Protein AF-A0ABD0QDQ8-F1 (afdb_monomer_lite)

InterPro domains:
  IPR050818 Potassium channel, voltage-dependent, EAG/ELK/ERG-like, animal-type [PTHR10217] (1-64)

Secondary structure (DSSP, 8-state):
-HHHHHHHHHHHHHHHHHHHHHHHHHHHHHHHHHHHTT--HHHHHHHHHHHHHHHHHHTT--S--

Organism: Cirrhinus mrigala (NCBI:txid683832)

Sequence (65 aa):
MHAAVFGNVTAIIQRMYSRRSLYHTRTKDLKDFIRVHRLPKALAQRMLECFQTTWSVNNGIDVSE

Radius of gyration: 16.68 Å; chains: 1; bounding box: 32×16×50 Å

pLDDT: mean 80.46, std 12.34, range [38.38, 95.62]

Structure (mmCIF, N/CA/C/O backbone):
data_AF-A0ABD0QDQ8-F1
#
_entry.id   AF-A0ABD0QDQ8-F1
#
loop_
_atom_site.group_PDB
_atom_site.id
_atom_site.type_symbol
_atom_site.label_atom_id
_atom_site.label_alt_id
_atom_site.label_comp_id
_atom_site.label_asym_id
_atom_site.label_entity_id
_atom_site.label_seq_id
_atom_site.pdbx_PDB_ins_code
_atom_site.Cartn_x
_atom_site.Cartn_y
_atom_site.Cartn_z
_atom_site.occupancy
_atom_site.B_iso_or_equiv
_atom_site.auth_seq_id
_atom_site.auth_comp_id
_atom_site.auth_asym_id
_atom_site.auth_atom_id
_atom_site.pdbx_PDB_model_num
ATOM 1 N N . MET A 1 1 ? 18.336 -1.622 -34.321 1.00 64.44 1 MET A N 1
ATOM 2 C CA . MET A 1 1 ? 18.699 -0.595 -33.313 1.00 64.44 1 MET A CA 1
ATOM 3 C C . MET A 1 1 ? 17.497 0.093 -32.662 1.00 64.44 1 MET A C 1
ATOM 5 O O . MET A 1 1 ? 17.542 0.259 -31.454 1.00 64.44 1 MET A O 1
ATOM 9 N N . HIS A 1 2 ? 16.415 0.439 -33.377 1.00 68.00 2 HIS A N 1
ATOM 10 C CA . HIS A 1 2 ? 15.258 1.129 -32.767 1.00 68.00 2 HIS A CA 1
ATOM 11 C C . HIS A 1 2 ? 14.554 0.343 -31.643 1.00 68.00 2 HIS A C 1
ATOM 13 O O . HIS A 1 2 ? 14.290 0.908 -30.587 1.00 68.00 2 HIS A O 1
ATOM 19 N N . ALA A 1 3 ? 14.319 -0.963 -31.814 1.00 77.62 3 ALA A N 1
ATOM 20 C CA . ALA A 1 3 ? 13.624 -1.782 -30.810 1.00 77.62 3 ALA A CA 1
ATOM 21 C C . ALA A 1 3 ? 14.343 -1.845 -29.446 1.00 77.62 3 ALA A C 1
ATOM 23 O O . ALA A 1 3 ? 13.692 -1.844 -28.407 1.00 77.62 3 ALA A O 1
ATOM 24 N N . ALA A 1 4 ? 15.681 -1.841 -29.439 1.00 76.25 4 ALA A N 1
ATOM 25 C CA . ALA A 1 4 ? 16.469 -1.886 -28.206 1.00 76.25 4 ALA A CA 1
ATOM 26 C C . ALA A 1 4 ? 16.382 -0.570 -27.412 1.00 76.25 4 ALA A C 1
ATOM 28 O O . ALA A 1 4 ? 16.269 -0.587 -26.190 1.00 76.25 4 ALA A O 1
ATOM 29 N N . VAL A 1 5 ? 16.370 0.575 -28.105 1.00 80.19 5 VAL A N 1
ATOM 30 C CA . VAL A 1 5 ? 16.209 1.896 -27.475 1.00 80.19 5 VAL A CA 1
ATOM 31 C C . VAL A 1 5 ? 14.810 2.037 -26.876 1.00 80.19 5 VAL A C 1
ATOM 33 O O . VAL A 1 5 ? 14.682 2.428 -25.718 1.00 80.19 5 VAL A O 1
ATOM 36 N N . PHE A 1 6 ? 13.769 1.646 -27.621 1.00 88.19 6 PHE A N 1
ATOM 37 C CA . PHE A 1 6 ? 12.399 1.617 -27.103 1.00 88.19 6 PHE A CA 1
ATOM 38 C C . PHE A 1 6 ? 12.268 0.684 -25.893 1.00 88.19 6 PHE A C 1
ATOM 40 O O . PHE A 1 6 ? 11.721 1.099 -24.876 1.00 88.19 6 PHE A O 1
ATOM 47 N N . GLY A 1 7 ? 12.838 -0.524 -25.956 1.00 88.12 7 GLY A N 1
ATOM 48 C CA . GLY A 1 7 ? 12.841 -1.468 -24.835 1.00 88.12 7 GLY A CA 1
ATOM 49 C C . GLY A 1 7 ? 13.488 -0.895 -23.572 1.00 88.12 7 GLY A C 1
ATOM 50 O O . GLY A 1 7 ? 12.922 -1.008 -22.485 1.00 88.12 7 GLY A O 1
ATOM 51 N N . ASN A 1 8 ? 14.619 -0.200 -23.712 1.00 87.62 8 ASN A N 1
ATOM 52 C CA . ASN A 1 8 ? 15.301 0.444 -22.589 1.00 87.62 8 ASN A CA 1
ATOM 53 C C . ASN A 1 8 ? 14.464 1.575 -21.975 1.00 87.62 8 ASN A C 1
ATOM 55 O O . ASN A 1 8 ? 14.340 1.653 -20.753 1.00 87.62 8 ASN A O 1
ATOM 59 N N . VAL A 1 9 ? 13.844 2.420 -22.803 1.00 88.12 9 VAL A N 1
ATOM 60 C CA . VAL A 1 9 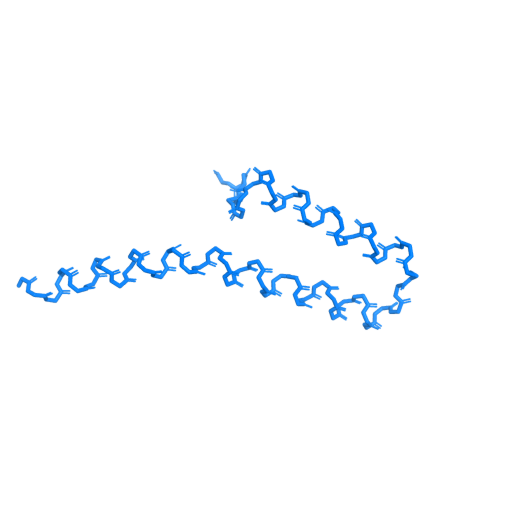? 12.969 3.506 -22.332 1.00 88.12 9 VAL A CA 1
ATOM 61 C C . VAL A 1 9 ? 11.742 2.941 -21.616 1.00 88.12 9 VAL A C 1
ATOM 63 O O . VAL A 1 9 ? 11.429 3.371 -20.506 1.00 88.12 9 VAL A O 1
ATOM 66 N N . THR A 1 10 ? 11.083 1.932 -22.188 1.00 87.62 10 THR A N 1
ATOM 67 C CA . THR A 1 10 ? 9.944 1.256 -21.555 1.00 87.62 10 THR A CA 1
ATOM 68 C C . THR A 1 10 ? 10.339 0.628 -20.220 1.00 87.62 10 THR A C 1
ATOM 70 O O . THR A 1 10 ? 9.616 0.797 -19.240 1.00 87.62 10 THR A O 1
ATOM 73 N N . ALA A 1 11 ? 11.496 -0.033 -20.136 1.00 82.69 11 ALA A N 1
ATOM 74 C CA . ALA A 1 11 ? 11.982 -0.637 -18.896 1.00 8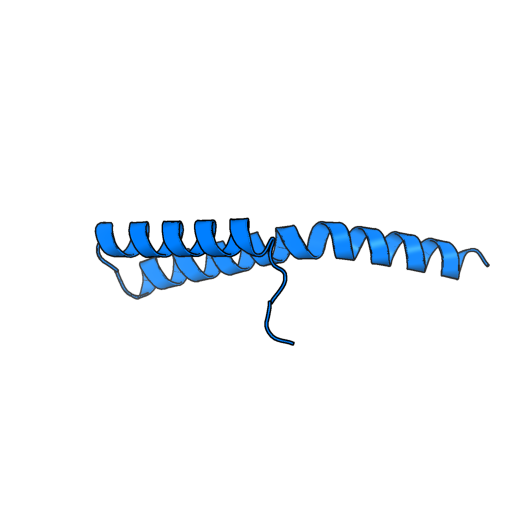2.69 11 ALA A CA 1
ATOM 75 C C . ALA A 1 11 ? 12.274 0.409 -17.805 1.00 82.69 11 ALA A C 1
ATOM 77 O O . ALA A 1 11 ? 11.934 0.194 -16.640 1.00 82.69 11 ALA A O 1
ATOM 78 N N . ILE A 1 12 ? 12.856 1.558 -18.164 1.00 83.44 12 ILE A N 1
ATOM 79 C CA . ILE A 1 12 ? 13.092 2.667 -17.227 1.00 83.44 12 ILE A CA 1
ATOM 80 C C . ILE A 1 12 ? 11.761 3.231 -16.729 1.00 83.44 12 ILE A C 1
ATOM 82 O O . ILE A 1 12 ? 11.564 3.351 -15.522 1.00 83.44 12 ILE A O 1
ATOM 86 N N . ILE A 1 13 ? 10.822 3.509 -17.635 1.00 83.19 13 ILE A N 1
ATOM 87 C CA . ILE A 1 13 ? 9.494 4.027 -17.289 1.00 83.19 13 ILE A CA 1
ATOM 88 C C . ILE A 1 13 ? 8.752 3.045 -16.376 1.00 83.19 13 ILE A C 1
ATOM 90 O O . ILE A 1 13 ? 8.214 3.444 -15.343 1.00 83.19 13 ILE A O 1
ATOM 94 N N . GLN A 1 14 ? 8.765 1.749 -16.690 1.00 77.56 14 GLN A N 1
ATOM 95 C CA . GLN A 1 14 ? 8.149 0.744 -15.827 1.00 77.56 14 GLN A CA 1
ATOM 96 C C . GLN A 1 14 ? 8.803 0.686 -14.445 1.00 77.56 14 GLN A C 1
ATOM 98 O O . GLN A 1 14 ? 8.080 0.586 -13.459 1.00 77.56 14 GLN A O 1
ATOM 103 N N . ARG A 1 15 ? 10.130 0.833 -14.332 1.00 73.00 15 ARG A N 1
ATOM 104 C CA . ARG A 1 15 ? 10.818 0.947 -13.031 1.00 73.00 15 ARG A CA 1
ATOM 105 C C . ARG A 1 15 ? 10.476 2.236 -12.278 1.00 73.00 15 ARG A C 1
ATOM 107 O O . ARG A 1 15 ? 10.425 2.219 -11.051 1.00 73.00 15 ARG A O 1
ATOM 114 N N . MET A 1 16 ? 10.224 3.342 -12.981 1.00 73.38 16 MET A N 1
ATOM 115 C CA . MET A 1 16 ? 9.763 4.592 -12.366 1.00 73.38 16 MET A CA 1
ATOM 116 C C . MET A 1 16 ? 8.354 4.438 -11.771 1.00 73.38 16 MET A C 1
ATOM 118 O O . MET A 1 16 ? 8.102 4.910 -10.662 1.00 73.38 16 MET A O 1
ATOM 122 N N . TYR A 1 17 ? 7.444 3.749 -12.469 1.00 74.00 17 TYR A N 1
ATOM 123 C CA . TYR A 1 17 ? 6.064 3.550 -12.007 1.00 74.00 17 TYR A CA 1
ATOM 124 C C . TYR A 1 17 ? 5.870 2.340 -11.084 1.00 74.00 17 TYR A C 1
ATOM 126 O O . TYR A 1 17 ? 4.941 2.358 -10.274 1.00 74.00 17 TYR A O 1
ATOM 134 N N . SER A 1 18 ? 6.725 1.315 -11.150 1.00 71.19 18 SER A N 1
ATOM 135 C CA . SER A 1 18 ? 6.585 0.084 -10.357 1.00 71.19 18 SER A CA 1
ATOM 136 C C . SER A 1 18 ? 6.568 0.372 -8.859 1.00 71.19 18 SER A C 1
ATOM 138 O O . SER A 1 18 ? 5.731 -0.166 -8.141 1.00 71.19 18 SER A O 1
ATOM 140 N N . ARG A 1 19 ? 7.413 1.303 -8.402 1.00 69.44 19 ARG A N 1
ATOM 141 C CA . ARG A 1 19 ? 7.497 1.717 -6.994 1.00 69.44 19 ARG A CA 1
ATOM 142 C C . ARG A 1 19 ? 6.187 2.330 -6.504 1.00 69.44 19 ARG A C 1
ATOM 144 O O . ARG A 1 19 ? 5.645 1.924 -5.480 1.00 69.44 19 ARG A O 1
ATOM 151 N N . ARG A 1 20 ? 5.632 3.278 -7.264 1.00 71.94 20 ARG A N 1
ATOM 152 C CA . ARG A 1 20 ? 4.369 3.944 -6.908 1.00 71.94 20 ARG A CA 1
ATOM 153 C C . ARG A 1 20 ? 3.173 2.998 -7.003 1.00 71.94 20 ARG A C 1
ATOM 155 O O . ARG A 1 20 ? 2.273 3.071 -6.171 1.00 71.94 20 ARG A O 1
ATOM 162 N N . SER A 1 21 ? 3.176 2.117 -8.001 1.00 79.31 21 SER A N 1
ATOM 163 C CA . SER A 1 21 ? 2.152 1.088 -8.175 1.00 79.31 21 SER A CA 1
ATOM 164 C C . SER A 1 21 ? 2.145 0.115 -6.993 1.00 79.31 21 SER A C 1
ATOM 166 O O . SER A 1 21 ? 1.102 -0.100 -6.381 1.00 79.31 21 SER A O 1
ATOM 168 N N . LEU A 1 22 ? 3.321 -0.375 -6.583 1.00 80.94 22 LEU A N 1
ATOM 169 C CA . LEU A 1 22 ? 3.472 -1.274 -5.440 1.00 80.94 22 LEU A CA 1
ATOM 170 C C . LEU A 1 22 ? 2.969 -0.640 -4.137 1.00 80.94 22 L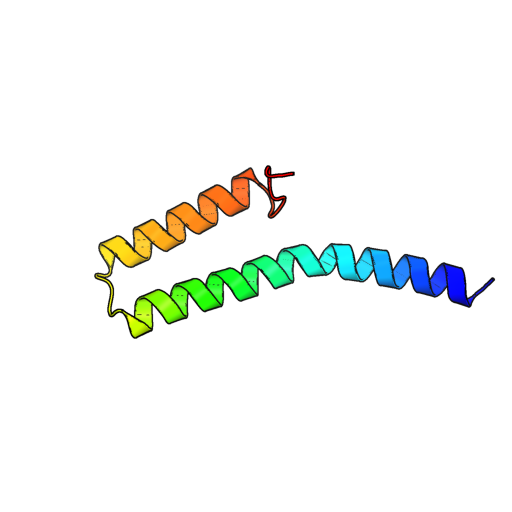EU A C 1
ATOM 172 O O . LEU A 1 22 ? 2.220 -1.284 -3.403 1.00 80.94 22 LEU A O 1
ATOM 176 N N . TYR A 1 23 ? 3.308 0.631 -3.882 1.00 81.62 23 TYR A N 1
ATOM 177 C CA . TYR A 1 23 ? 2.775 1.374 -2.735 1.00 81.62 23 TYR A CA 1
ATOM 178 C C . TYR A 1 23 ? 1.247 1.370 -2.721 1.00 81.62 23 TYR A C 1
ATOM 180 O O . TYR A 1 23 ? 0.620 1.104 -1.694 1.00 81.62 23 TYR A O 1
ATOM 188 N N . HIS A 1 24 ? 0.644 1.682 -3.870 1.00 84.19 24 HIS A N 1
ATOM 189 C CA . HIS A 1 24 ? -0.798 1.819 -3.986 1.00 84.19 24 HIS A CA 1
ATOM 190 C C . HIS A 1 24 ? -1.509 0.481 -3.773 1.00 84.19 24 HIS A C 1
ATOM 192 O O . HIS A 1 24 ? -2.468 0.424 -3.002 1.00 84.19 24 HIS A O 1
ATOM 198 N N . THR A 1 25 ? -1.000 -0.593 -4.380 1.00 87.44 25 THR A N 1
ATOM 199 C CA . THR A 1 25 ? -1.520 -1.953 -4.198 1.00 87.44 25 THR A CA 1
ATOM 200 C C . THR A 1 25 ? -1.436 -2.380 -2.736 1.00 87.44 25 THR A C 1
ATOM 202 O O . THR A 1 25 ? -2.455 -2.706 -2.139 1.00 87.44 25 THR A O 1
ATOM 205 N N . ARG A 1 26 ? -0.265 -2.263 -2.098 1.00 85.25 26 ARG A N 1
ATOM 206 C CA . ARG A 1 26 ? -0.086 -2.646 -0.687 1.00 85.25 26 ARG A CA 1
ATOM 207 C C . ARG A 1 26 ? -0.938 -1.811 0.273 1.00 85.25 26 ARG A C 1
ATOM 209 O O . ARG A 1 26 ? -1.503 -2.346 1.222 1.00 85.25 26 ARG A O 1
ATOM 216 N N . THR A 1 27 ? -1.083 -0.510 0.011 1.00 87.50 27 THR A N 1
ATOM 217 C CA . THR A 1 27 ? -1.969 0.364 0.800 1.00 87.50 27 THR A CA 1
ATOM 218 C C . THR A 1 27 ? -3.431 -0.058 0.660 1.00 87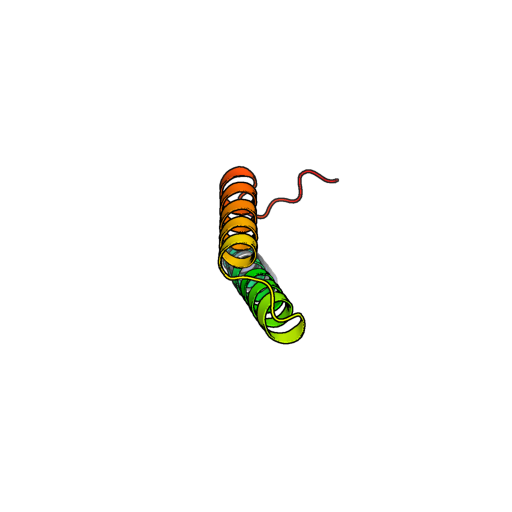.50 27 THR A C 1
ATOM 220 O O . THR A 1 27 ? -4.189 0.001 1.631 1.00 87.50 27 THR A O 1
ATOM 223 N N . LYS A 1 28 ? -3.850 -0.457 -0.546 1.00 90.44 28 LYS A N 1
ATOM 224 C CA . LYS A 1 28 ? -5.200 -0.962 -0.798 1.00 90.44 28 LYS A CA 1
ATOM 225 C C . LYS A 1 28 ? -5.436 -2.270 -0.045 1.00 90.44 28 LYS A C 1
ATOM 227 O O . LYS A 1 28 ? -6.404 -2.338 0.707 1.00 90.44 28 LYS A O 1
ATOM 232 N N . ASP A 1 29 ? -4.518 -3.226 -0.155 1.00 90.31 29 ASP A N 1
ATOM 233 C CA . ASP A 1 29 ? -4.596 -4.512 0.545 1.00 90.31 29 ASP A CA 1
ATOM 234 C C . ASP A 1 29 ? -4.698 -4.318 2.065 1.00 90.31 29 ASP A C 1
ATOM 236 O O . ASP A 1 29 ? -5.531 -4.942 2.721 1.00 90.31 29 ASP A O 1
ATOM 240 N N . LEU A 1 30 ? -3.920 -3.389 2.633 1.00 90.12 30 LEU A N 1
ATOM 241 C CA . LEU A 1 30 ? -3.973 -3.060 4.060 1.00 90.12 30 LEU A CA 1
ATOM 242 C C . LEU A 1 30 ? -5.341 -2.500 4.477 1.00 90.12 30 LEU A C 1
ATOM 244 O O . LEU A 1 30 ? -5.888 -2.877 5.515 1.00 90.12 30 LEU A O 1
ATOM 248 N N . LYS A 1 31 ? -5.913 -1.598 3.674 1.00 90.44 31 LYS A N 1
ATOM 249 C CA . LYS A 1 31 ? -7.245 -1.035 3.935 1.00 90.44 31 LYS A CA 1
ATOM 250 C C . LYS A 1 31 ? -8.337 -2.094 3.834 1.00 90.44 31 LYS A C 1
ATOM 252 O O . LYS A 1 31 ? -9.261 -2.089 4.648 1.00 90.44 31 LYS A O 1
ATOM 257 N N . ASP A 1 32 ? -8.234 -2.989 2.860 1.00 93.44 32 ASP A N 1
ATOM 258 C CA . ASP A 1 32 ? -9.182 -4.084 2.693 1.00 93.44 32 ASP A CA 1
ATOM 259 C C . ASP A 1 32 ? -9.060 -5.093 3.847 1.00 93.44 32 ASP A C 1
ATOM 261 O O . ASP A 1 32 ? -10.081 -5.486 4.407 1.00 93.44 32 ASP A O 1
ATOM 265 N N . PHE A 1 33 ? -7.845 -5.393 4.318 1.00 92.12 33 PHE A N 1
ATOM 266 C CA . PHE A 1 33 ? -7.608 -6.194 5.524 1.00 92.12 33 PHE A CA 1
ATOM 267 C C . PHE A 1 33 ? -8.263 -5.574 6.768 1.00 92.12 33 PHE A C 1
ATOM 269 O O . PHE A 1 33 ? -9.022 -6.241 7.472 1.00 92.12 33 PHE A O 1
ATOM 276 N N . ILE A 1 34 ? -8.050 -4.275 7.008 1.00 92.12 34 ILE A N 1
ATOM 277 C CA . ILE A 1 34 ? -8.689 -3.536 8.111 1.00 92.12 34 ILE A CA 1
ATOM 278 C C . ILE A 1 34 ? -10.217 -3.662 8.042 1.00 92.12 34 ILE A C 1
ATOM 280 O O . ILE A 1 34 ? -10.867 -3.866 9.071 1.00 92.12 34 ILE A O 1
ATOM 284 N N . ARG A 1 35 ? -10.793 -3.550 6.837 1.00 92.06 35 ARG A N 1
ATOM 285 C CA . ARG A 1 35 ? -12.241 -3.638 6.615 1.00 92.06 35 ARG A CA 1
ATOM 286 C C . ARG A 1 35 ? -12.772 -5.046 6.884 1.00 92.06 35 ARG A C 1
ATOM 288 O O . ARG A 1 35 ? -13.768 -5.176 7.592 1.00 92.06 35 ARG A O 1
ATOM 295 N N . VAL A 1 36 ? -12.124 -6.076 6.339 1.00 95.62 36 VAL A N 1
ATOM 296 C CA . VAL A 1 36 ? -12.539 -7.484 6.476 1.00 95.62 36 VAL A CA 1
ATOM 297 C C . VAL A 1 36 ? -12.469 -7.934 7.933 1.00 95.62 36 VAL A C 1
ATOM 299 O O . VAL A 1 36 ? -13.415 -8.533 8.436 1.00 95.62 36 VAL A O 1
ATOM 302 N N . HIS A 1 37 ? -11.397 -7.575 8.639 1.00 93.69 37 HIS A N 1
ATOM 303 C CA . HIS A 1 37 ? -11.190 -7.962 10.036 1.00 93.69 37 HIS A CA 1
ATOM 304 C C . HIS A 1 37 ? -11.837 -7.010 11.051 1.00 93.69 37 HIS A C 1
ATOM 306 O O . HIS A 1 37 ? -11.715 -7.237 12.253 1.00 93.69 37 HIS A O 1
ATOM 312 N N . ARG A 1 38 ? -12.530 -5.956 10.590 1.00 91.12 38 ARG A N 1
ATOM 313 C CA . ARG A 1 38 ? -13.184 -4.934 11.431 1.00 91.12 38 ARG A CA 1
ATOM 314 C C . ARG A 1 38 ? -12.275 -4.425 12.553 1.00 91.12 38 ARG A C 1
ATOM 316 O O . ARG A 1 38 ? -12.675 -4.362 13.716 1.00 91.12 38 ARG A O 1
ATOM 323 N N . LEU A 1 39 ? -11.038 -4.073 12.204 1.00 91.69 39 LEU A N 1
ATOM 324 C CA . LEU A 1 39 ? -10.060 -3.651 13.203 1.00 91.69 39 LEU A CA 1
ATOM 325 C C . LEU A 1 39 ? -10.496 -2.341 13.884 1.00 91.69 39 LEU A C 1
ATOM 327 O O . LEU A 1 39 ? -11.006 -1.436 13.213 1.00 91.69 39 LEU A O 1
ATOM 331 N N . PRO A 1 40 ? -10.259 -2.191 15.201 1.00 92.00 40 PRO A N 1
ATOM 332 C CA . PRO A 1 40 ? -10.512 -0.943 15.906 1.00 92.00 40 PRO A CA 1
ATOM 333 C C . PRO A 1 40 ? -9.764 0.222 15.254 1.00 92.00 40 PRO A C 1
ATOM 335 O O . PRO A 1 40 ? -8.601 0.084 14.870 1.00 92.00 40 PRO A O 1
ATOM 338 N N . LYS A 1 41 ? -10.403 1.395 15.182 1.00 87.62 41 LYS A N 1
ATOM 339 C CA . LYS A 1 41 ? -9.866 2.582 14.489 1.00 87.62 41 LYS A CA 1
ATOM 340 C C . LYS A 1 41 ? -8.446 2.953 14.937 1.00 87.62 41 LYS A C 1
ATOM 342 O O . LYS A 1 41 ? -7.624 3.308 14.101 1.00 87.62 41 LYS A O 1
ATOM 347 N N . ALA A 1 42 ? -8.147 2.821 16.229 1.00 90.81 42 ALA A N 1
ATOM 348 C CA . ALA A 1 42 ? -6.815 3.086 16.771 1.00 90.81 42 ALA A CA 1
ATOM 349 C C . ALA A 1 42 ? -5.747 2.123 16.221 1.00 90.81 42 ALA A C 1
ATOM 351 O O . ALA A 1 42 ? -4.645 2.549 15.888 1.00 90.81 42 ALA A O 1
ATOM 352 N N . LEU A 1 43 ? -6.074 0.834 16.079 1.00 89.94 43 LEU A N 1
ATOM 353 C CA . LEU A 1 43 ? -5.153 -0.162 15.530 1.00 89.94 43 LEU A CA 1
ATOM 354 C C . LEU A 1 43 ? -4.973 0.028 14.021 1.00 89.94 43 LEU A C 1
ATOM 356 O O . LEU A 1 43 ? -3.847 0.025 13.535 1.00 89.94 43 LEU A O 1
ATOM 360 N N . ALA A 1 44 ? -6.068 0.269 13.298 1.00 89.88 44 ALA A N 1
ATOM 361 C CA . ALA A 1 44 ? -6.040 0.574 11.871 1.00 89.88 44 ALA A CA 1
ATOM 362 C C . ALA A 1 44 ? -5.146 1.787 11.558 1.00 89.88 44 ALA A C 1
ATOM 364 O O . ALA A 1 44 ? -4.331 1.740 10.637 1.00 89.88 44 ALA A O 1
ATOM 365 N N . GLN A 1 45 ? -5.268 2.846 12.361 1.00 90.19 45 GLN A N 1
ATOM 366 C CA . GLN A 1 45 ? -4.454 4.051 12.245 1.00 90.19 45 GLN A CA 1
ATOM 367 C C . GLN A 1 45 ? -2.966 3.748 12.468 1.00 90.19 45 GLN A C 1
ATOM 369 O O . GLN A 1 45 ? -2.142 4.105 11.630 1.00 90.19 45 GLN A O 1
ATOM 374 N N . ARG A 1 46 ? -2.626 3.005 13.530 1.00 91.69 46 ARG A N 1
ATOM 375 C CA . ARG A 1 46 ? -1.235 2.603 13.797 1.00 91.69 46 ARG A CA 1
ATOM 376 C C . ARG A 1 46 ? -0.650 1.732 12.688 1.00 91.69 46 ARG A C 1
ATOM 378 O O . ARG A 1 46 ? 0.516 1.893 12.350 1.00 91.69 46 ARG A O 1
ATOM 385 N N . MET A 1 47 ? -1.437 0.829 12.103 1.00 88.38 47 MET A N 1
ATOM 386 C CA . MET A 1 47 ? -0.976 -0.001 10.984 1.00 88.38 47 MET A CA 1
ATOM 387 C C . MET A 1 47 ? -0.681 0.837 9.734 1.00 88.38 47 MET A C 1
ATOM 389 O O . MET A 1 47 ? 0.328 0.604 9.072 1.00 88.38 47 MET A O 1
ATOM 393 N N . LEU A 1 48 ? -1.527 1.826 9.427 1.00 88.75 48 LEU A N 1
ATOM 394 C CA . LEU A 1 48 ? -1.300 2.769 8.327 1.00 88.75 48 LEU A CA 1
ATOM 395 C C . LEU A 1 48 ? -0.054 3.628 8.561 1.00 88.75 48 LEU A C 1
ATOM 397 O O . LEU A 1 48 ? 0.740 3.795 7.639 1.00 88.75 48 LEU A O 1
ATOM 401 N N . GLU A 1 49 ? 0.133 4.133 9.778 1.00 87.69 49 GLU A N 1
ATOM 402 C CA . GLU A 1 49 ? 1.305 4.928 10.156 1.00 87.69 49 GLU A CA 1
ATOM 403 C C . GLU A 1 49 ? 2.590 4.102 10.075 1.00 87.69 49 GLU A C 1
ATOM 405 O O . GLU A 1 49 ? 3.524 4.523 9.402 1.00 87.69 49 GLU A O 1
ATOM 410 N N . CYS A 1 50 ? 2.621 2.889 10.640 1.00 85.69 50 CYS A N 1
ATOM 411 C CA . CYS A 1 50 ? 3.761 1.981 10.484 1.00 85.69 50 CYS A CA 1
ATOM 412 C C . CYS A 1 50 ? 4.062 1.704 9.008 1.00 85.69 50 CYS A C 1
ATOM 414 O O . CYS A 1 50 ? 5.215 1.792 8.598 1.00 85.69 50 CYS A O 1
ATOM 416 N N . PHE A 1 51 ? 3.039 1.427 8.195 1.00 85.81 51 PHE A N 1
ATOM 417 C CA . PHE A 1 51 ? 3.221 1.185 6.766 1.00 85.81 51 PHE A CA 1
ATOM 418 C C . PHE A 1 51 ? 3.808 2.407 6.044 1.00 85.81 51 PHE A C 1
ATOM 420 O O . PHE A 1 51 ? 4.738 2.267 5.252 1.00 85.81 51 PHE A O 1
ATOM 427 N N . GLN A 1 52 ? 3.318 3.612 6.343 1.00 83.31 52 GLN A N 1
ATOM 428 C CA . GLN A 1 52 ? 3.851 4.861 5.794 1.00 83.31 52 GLN A CA 1
ATOM 429 C C . GLN A 1 52 ? 5.288 5.131 6.249 1.00 83.31 52 GLN A C 1
ATOM 431 O O . GLN A 1 52 ? 6.117 5.516 5.426 1.00 83.31 52 GLN A O 1
ATOM 436 N N . THR A 1 53 ? 5.606 4.907 7.526 1.00 84.19 53 THR A N 1
ATOM 437 C CA . THR A 1 53 ? 6.960 5.073 8.068 1.00 84.19 53 THR A CA 1
ATOM 438 C C . THR A 1 53 ? 7.930 4.098 7.412 1.00 84.19 53 THR A C 1
ATOM 440 O O . THR A 1 53 ? 8.958 4.528 6.896 1.00 84.19 53 THR A O 1
ATOM 443 N N . THR A 1 54 ? 7.592 2.809 7.349 1.00 79.88 54 THR A N 1
ATOM 444 C CA . THR A 1 54 ? 8.424 1.797 6.684 1.00 79.88 54 THR A CA 1
ATOM 445 C C . THR A 1 54 ? 8.592 2.109 5.198 1.00 79.88 54 THR A C 1
ATOM 447 O O . THR A 1 54 ? 9.698 2.008 4.672 1.00 79.88 54 THR A O 1
ATOM 450 N N . TRP A 1 55 ? 7.534 2.561 4.519 1.00 79.06 55 TRP A N 1
ATOM 451 C CA . TRP A 1 55 ? 7.616 2.945 3.112 1.00 79.06 55 TRP A CA 1
ATOM 452 C C . TRP A 1 55 ? 8.495 4.179 2.876 1.00 79.06 55 TRP A C 1
ATOM 454 O O . TRP A 1 55 ? 9.248 4.213 1.908 1.00 79.06 55 TRP A O 1
ATOM 464 N N . SER A 1 56 ? 8.420 5.177 3.759 1.00 74.19 56 SER A N 1
ATOM 465 C CA . SER A 1 56 ? 9.240 6.393 3.701 1.00 74.19 56 SER A CA 1
ATOM 466 C C . SER A 1 56 ? 10.727 6.091 3.918 1.00 74.19 56 SER A C 1
ATOM 468 O O . SER A 1 56 ? 11.573 6.622 3.204 1.00 74.19 56 SER A O 1
ATOM 470 N N . VAL A 1 57 ? 11.046 5.189 4.855 1.00 68.50 57 VAL A N 1
ATOM 471 C CA . VAL A 1 57 ? 12.431 4.785 5.156 1.00 68.50 57 VAL A CA 1
ATOM 472 C C . VAL A 1 57 ? 13.029 3.955 4.020 1.00 68.50 57 VAL A C 1
ATOM 474 O O . VAL A 1 57 ? 14.151 4.219 3.596 1.00 68.50 57 VAL A O 1
ATOM 477 N N . ASN A 1 58 ? 12.277 2.992 3.482 1.00 64.31 58 ASN A N 1
ATOM 478 C CA . ASN A 1 58 ? 12.798 2.086 2.459 1.00 64.31 58 ASN A CA 1
ATOM 479 C C . ASN A 1 58 ? 12.581 2.574 1.019 1.00 64.31 58 ASN A C 1
ATOM 481 O O . ASN A 1 58 ? 13.133 1.983 0.097 1.00 64.31 58 ASN A O 1
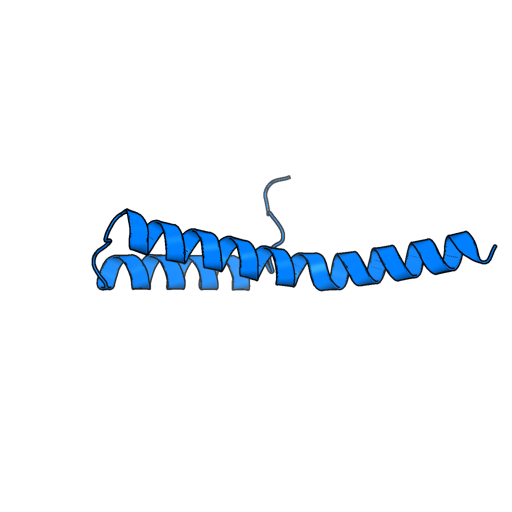ATOM 485 N N . ASN A 1 59 ? 11.765 3.605 0.770 1.00 62.94 59 ASN A N 1
ATOM 486 C CA . ASN A 1 59 ? 11.313 3.994 -0.578 1.00 62.94 59 ASN A CA 1
ATOM 487 C C . ASN A 1 59 ? 10.751 2.815 -1.413 1.00 62.94 59 ASN A C 1
ATOM 489 O O . ASN A 1 59 ? 10.789 2.835 -2.648 1.00 62.94 59 ASN A O 1
ATOM 493 N N . GLY A 1 60 ? 10.241 1.772 -0.747 1.00 57.84 60 GLY A N 1
ATOM 494 C CA . GLY A 1 60 ? 9.811 0.526 -1.389 1.00 57.84 60 GLY A CA 1
ATOM 495 C C . GLY A 1 60 ? 10.948 -0.377 -1.891 1.00 57.84 60 GLY A C 1
ATOM 496 O O . GLY A 1 60 ? 10.686 -1.259 -2.706 1.00 57.84 60 GLY A O 1
ATOM 497 N N . ILE A 1 61 ? 12.191 -0.160 -1.452 1.00 56.66 61 ILE A N 1
ATOM 498 C CA . ILE A 1 61 ? 13.308 -1.095 -1.617 1.00 56.66 61 ILE A CA 1
ATOM 499 C C . ILE A 1 61 ? 13.213 -2.095 -0.469 1.00 56.66 61 ILE A C 1
ATOM 501 O O . ILE A 1 61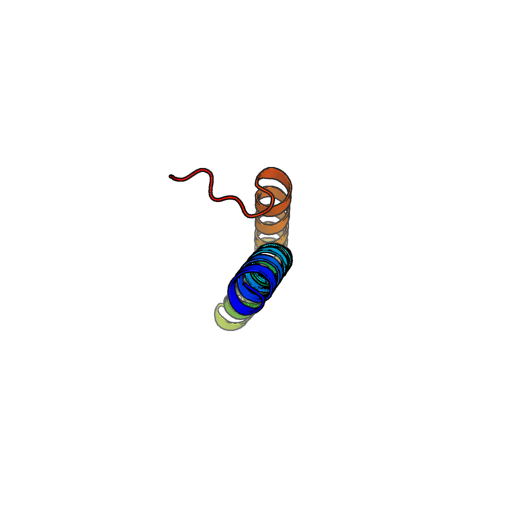 ? 13.294 -1.720 0.700 1.00 56.66 61 ILE A O 1
ATOM 505 N N . ASP A 1 62 ? 12.983 -3.362 -0.791 1.00 56.12 62 ASP A N 1
ATOM 506 C CA . ASP A 1 62 ? 13.123 -4.425 0.194 1.00 56.12 62 ASP A CA 1
ATOM 507 C C . ASP A 1 62 ? 14.592 -4.430 0.643 1.00 56.12 62 ASP A C 1
ATOM 509 O O . ASP A 1 62 ? 15.482 -4.647 -0.174 1.00 56.12 62 ASP A O 1
ATOM 513 N N . VAL A 1 63 ? 14.876 -4.151 1.918 1.00 50.66 63 VAL A N 1
ATOM 514 C CA . VAL A 1 63 ? 16.225 -4.338 2.505 1.00 50.66 63 VAL A CA 1
ATOM 515 C C . VAL A 1 63 ? 16.387 -5.819 2.890 1.00 50.66 63 VAL A C 1
ATOM 517 O O . VAL A 1 63 ? 16.943 -6.187 3.918 1.00 50.66 63 VAL A O 1
ATOM 520 N N . SER A 1 64 ? 15.801 -6.698 2.087 1.00 49.78 64 SER A N 1
ATOM 521 C CA . SER A 1 64 ? 15.889 -8.147 2.190 1.00 49.78 64 SER A CA 1
ATOM 522 C C . SER A 1 64 ? 16.079 -8.709 0.788 1.00 49.78 64 SER A C 1
ATOM 524 O O . SER A 1 64 ? 15.177 -9.320 0.229 1.00 49.78 64 SER A O 1
ATOM 526 N N . GLU A 1 65 ? 17.256 -8.436 0.226 1.00 38.38 65 GLU A N 1
ATOM 527 C CA . GLU A 1 65 ? 18.118 -9.434 -0.423 1.00 38.38 65 GLU A CA 1
ATOM 528 C C . GLU A 1 65 ? 19.575 -8.949 -0.398 1.00 38.38 65 GLU A C 1
ATOM 530 O O . GLU A 1 65 ? 19.809 -7.761 -0.727 1.00 38.38 65 GLU A O 1
#

Foldseek 3Di:
DVVVVVVVVVVVVCVVCVLVVVLVVVLVVLVVVCVVVVDDPVVSVVVNVVSVVVCVVCVSPPPPD